Protein AF-A0A5C8VAQ3-F1 (afdb_monomer)

Sequence (86 aa):
MRQSNQQLKKAPVPRMVPWKQALVTTLGVYPLLLFFEWLIKQILPVHLIDRRVTLLLVVLMIASTMVFLVMPLVIKLFGHWLFKKQ

Organism: NCBI:txid2603628

Mean predicted aligned error: 13.09 Å

Secondary structure (DSSP, 8-state):
---TT------------HHHHHHHHHHHHHHHHHHHHHHHHHH--TTTS-HHHHHHHHHHHHHHHIIIIIHHHHHHHHHHHHS---

pLDDT: mean 71.31, std 10.11, range 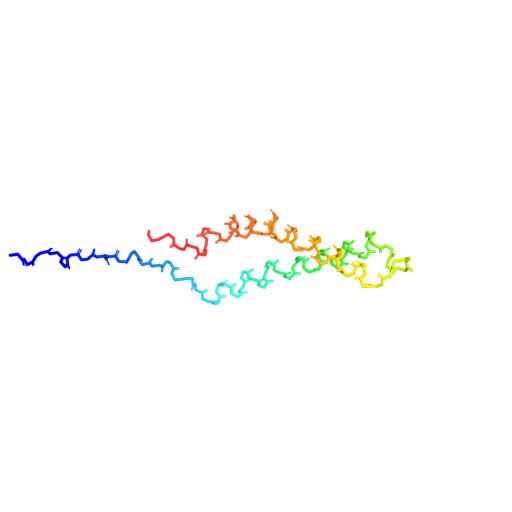[48.22, 86.69]

InterPro domains:
  IPR060381 Y2318, C-terminal domain [PF27539] (18-82)

Structure (mmCIF, N/CA/C/O backbone):
data_AF-A0A5C8VAQ3-F1
#
_entry.id   AF-A0A5C8VAQ3-F1
#
loop_
_atom_site.group_PDB
_atom_site.id
_atom_site.type_symbol
_atom_site.label_atom_id
_atom_site.label_alt_id
_atom_site.label_comp_id
_atom_site.label_asym_id
_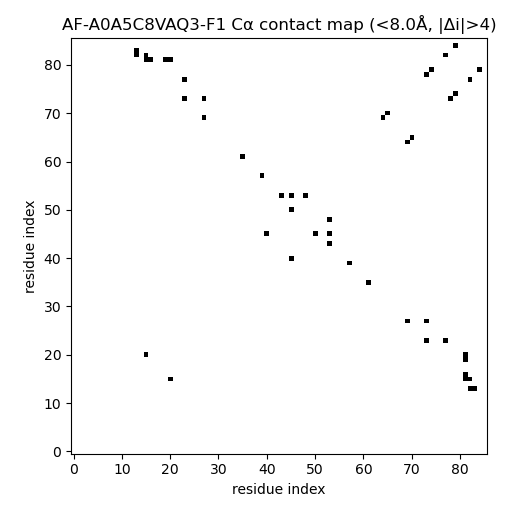atom_site.label_entity_id
_atom_site.label_seq_id
_atom_site.pdbx_PDB_ins_code
_atom_site.Cartn_x
_atom_site.Cartn_y
_atom_site.Cartn_z
_atom_site.occupancy
_atom_site.B_iso_or_equiv
_atom_site.auth_seq_id
_atom_site.auth_comp_id
_atom_site.auth_asym_id
_atom_site.auth_atom_id
_atom_site.pdbx_PDB_model_num
ATOM 1 N N . MET A 1 1 ? -4.293 28.215 48.317 1.00 50.66 1 MET A N 1
ATOM 2 C CA . MET A 1 1 ? -3.819 27.926 46.942 1.00 50.66 1 MET A CA 1
ATOM 3 C C . MET A 1 1 ? -3.774 26.408 46.710 1.00 50.66 1 MET A C 1
ATOM 5 O O . MET A 1 1 ? -2.728 25.806 46.892 1.00 50.66 1 MET A O 1
ATOM 9 N N . ARG A 1 2 ? -4.913 25.751 46.423 1.00 54.28 2 ARG A N 1
ATOM 10 C CA . ARG A 1 2 ? -5.030 24.268 46.401 1.00 54.28 2 ARG A CA 1
ATOM 11 C C . ARG A 1 2 ? -5.972 23.717 45.309 1.00 54.28 2 ARG A C 1
ATOM 13 O O . ARG A 1 2 ? -6.566 22.664 45.494 1.00 54.28 2 ARG A O 1
ATOM 20 N N . GLN A 1 3 ? -6.152 24.420 44.188 1.00 55.44 3 GLN A N 1
ATOM 21 C CA . GLN A 1 3 ? -7.166 24.037 43.184 1.00 55.44 3 GLN A CA 1
ATOM 22 C C . GLN A 1 3 ? -6.665 23.890 41.735 1.00 55.44 3 GLN A C 1
ATOM 24 O O . GLN A 1 3 ? -7.469 23.667 40.841 1.00 55.44 3 GLN A O 1
ATOM 29 N N . SER A 1 4 ? -5.356 23.898 41.477 1.00 56.72 4 SER A N 1
ATOM 30 C CA . SER A 1 4 ? -4.800 23.701 40.123 1.00 56.72 4 SER A CA 1
ATOM 31 C C . SER A 1 4 ? -4.596 22.230 39.712 1.00 56.72 4 SER A C 1
ATOM 33 O O . SER A 1 4 ? -3.940 21.963 38.713 1.00 56.72 4 SER A O 1
ATOM 35 N N . ASN A 1 5 ? -5.175 21.269 40.445 1.00 55.97 5 ASN A N 1
ATOM 36 C CA . ASN A 1 5 ? -5.141 19.833 40.114 1.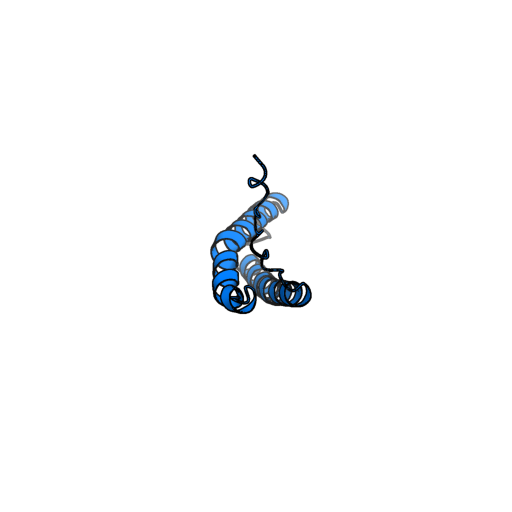00 55.97 5 ASN A CA 1
ATOM 37 C C . ASN A 1 5 ? -6.475 19.326 39.535 1.00 55.97 5 ASN A C 1
ATOM 39 O O . ASN A 1 5 ? -6.769 18.130 39.576 1.00 55.97 5 ASN A O 1
ATOM 43 N N . GLN A 1 6 ? -7.314 20.217 39.001 1.00 52.88 6 GLN A N 1
ATOM 44 C CA . GLN A 1 6 ? -8.473 19.796 38.224 1.00 52.88 6 GLN A CA 1
ATOM 45 C C . GLN A 1 6 ? -8.034 19.393 36.819 1.00 52.88 6 GLN A C 1
ATOM 47 O O . GLN A 1 6 ? -7.978 20.188 35.892 1.00 52.88 6 GLN A O 1
ATOM 52 N N . GLN A 1 7 ? -7.750 18.100 36.702 1.00 52.50 7 GLN A N 1
ATOM 53 C CA . GLN A 1 7 ? -8.217 17.295 35.585 1.00 52.50 7 GLN A CA 1
ATOM 54 C C . GLN A 1 7 ? -7.908 17.868 34.196 1.00 52.50 7 GLN A C 1
ATOM 56 O O . GLN A 1 7 ? -8.796 18.313 33.471 1.00 52.50 7 GLN A O 1
ATOM 61 N N . LEU A 1 8 ? -6.677 17.639 33.733 1.00 56.34 8 LEU A N 1
ATOM 62 C CA . LEU A 1 8 ? -6.499 17.205 32.347 1.00 56.34 8 LEU A CA 1
ATOM 63 C C . LEU A 1 8 ? -7.239 15.870 32.203 1.00 56.34 8 LEU A C 1
ATOM 65 O O . LEU A 1 8 ? -6.657 14.787 32.284 1.00 56.34 8 LEU A O 1
ATOM 69 N N . LYS A 1 9 ? -8.564 15.962 32.076 1.00 49.47 9 LYS A N 1
ATOM 70 C CA . LYS A 1 9 ? -9.477 14.892 31.716 1.00 49.47 9 LYS A CA 1
ATOM 71 C C . LYS A 1 9 ? -9.045 14.487 30.313 1.00 49.47 9 LYS A C 1
ATOM 73 O O . LYS A 1 9 ? -9.535 15.038 29.333 1.00 49.47 9 LYS A O 1
ATOM 78 N N . LYS A 1 10 ? -8.026 13.620 30.224 1.00 54.59 10 LYS A N 1
ATOM 79 C CA . LYS A 1 10 ? -7.587 12.999 28.975 1.00 54.59 10 LYS A CA 1
ATOM 80 C C . LYS A 1 10 ? -8.862 12.469 28.345 1.00 54.59 10 LYS A C 1
ATOM 82 O O . LYS A 1 10 ? -9.453 11.531 28.882 1.00 54.59 10 LYS A O 1
ATOM 87 N N . ALA A 1 11 ? -9.314 13.124 27.275 1.00 59.75 11 ALA A N 1
ATOM 88 C CA . ALA A 1 11 ? -10.391 12.603 26.458 1.00 59.75 11 ALA A CA 1
ATOM 89 C C . ALA A 1 11 ? -10.052 11.128 26.206 1.00 59.75 11 ALA A C 1
ATOM 91 O O . ALA A 1 11 ? -8.881 10.843 25.918 1.00 59.75 11 ALA A O 1
ATOM 92 N N . PRO A 1 12 ? -10.986 10.188 26.428 1.00 57.03 12 PRO A N 1
ATOM 93 C CA . PRO A 1 12 ? -10.696 8.782 26.222 1.00 57.03 12 PRO A CA 1
ATOM 94 C C . PRO A 1 12 ? -10.231 8.649 24.777 1.00 57.03 12 PRO A C 1
ATOM 96 O O . PRO A 1 12 ? -11.014 8.845 23.852 1.00 57.03 12 PRO A O 1
ATOM 99 N N . VAL A 1 13 ? -8.928 8.414 24.586 1.00 61.25 13 VAL A N 1
ATOM 100 C CA . VAL A 1 13 ? -8.361 8.207 23.255 1.00 61.25 13 VAL A CA 1
ATOM 101 C C . VAL A 1 13 ? -9.169 7.056 22.670 1.00 61.25 13 VAL A C 1
ATOM 103 O O . VAL A 1 13 ? -9.197 5.998 23.312 1.00 61.25 13 VAL A O 1
ATOM 106 N N . PRO A 1 14 ? -9.878 7.252 21.542 1.00 61.22 14 PRO A N 1
ATOM 107 C CA . PRO A 1 14 ? -10.717 6.219 20.961 1.00 61.22 14 PRO A CA 1
ATOM 108 C C . PRO A 1 14 ? -9.865 4.970 20.768 1.00 61.22 14 PRO A C 1
ATOM 110 O O . PRO A 1 14 ? -8.961 4.935 19.934 1.00 61.22 14 PRO A O 1
ATOM 113 N N . ARG A 1 15 ? -10.076 3.969 21.624 1.00 63.25 15 ARG A N 1
ATOM 114 C CA . ARG A 1 15 ? -9.224 2.787 21.652 1.00 63.25 15 ARG A CA 1
ATOM 115 C C . ARG A 1 15 ? -9.688 1.903 20.498 1.00 63.25 15 ARG A C 1
ATOM 117 O O . ARG A 1 15 ? -10.730 1.257 20.592 1.00 63.25 15 ARG A O 1
ATOM 124 N N . MET A 1 16 ? -8.953 1.944 19.386 1.00 63.41 16 MET A N 1
ATOM 125 C CA . MET A 1 16 ? -9.180 1.062 18.241 1.00 63.41 16 MET A CA 1
ATOM 126 C C . MET A 1 16 ? -9.206 -0.389 18.718 1.00 63.41 16 MET A C 1
ATOM 128 O O . MET A 1 16 ? -8.358 -0.828 19.495 1.00 63.41 16 MET A O 1
ATOM 132 N N . VAL A 1 17 ? -10.208 -1.134 18.262 1.00 77.12 17 VAL A N 1
ATOM 133 C CA . VAL A 1 17 ? -10.354 -2.544 18.608 1.00 77.12 17 VAL A CA 1
ATOM 134 C C . VAL A 1 17 ? -9.410 -3.353 17.704 1.00 77.12 17 V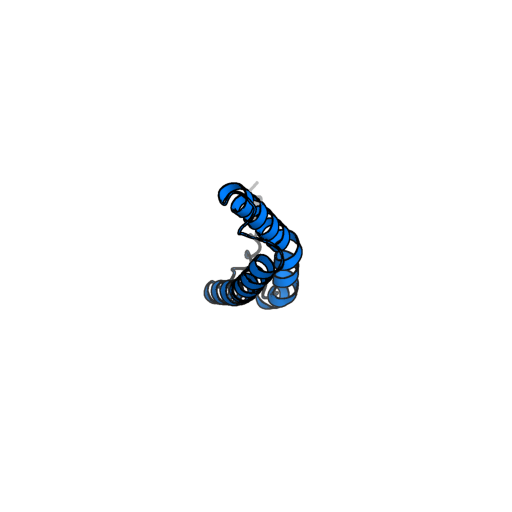AL A C 1
ATOM 136 O O . VAL A 1 17 ? -9.610 -3.345 16.487 1.00 77.12 17 VAL A O 1
ATOM 139 N N . PRO A 1 18 ? -8.400 -4.060 18.246 1.00 77.06 18 PRO A N 1
ATOM 140 C CA . PRO A 1 18 ? -7.307 -4.626 17.448 1.00 77.06 18 PRO A CA 1
ATOM 141 C C . PRO A 1 18 ? -7.768 -5.671 16.421 1.00 77.06 18 PRO A C 1
ATOM 143 O O . PRO A 1 18 ? -7.247 -5.705 15.311 1.00 77.06 18 PRO A O 1
ATOM 146 N N . TRP A 1 19 ? -8.802 -6.466 16.725 1.00 76.38 19 TRP A N 1
ATOM 147 C CA . TRP A 1 19 ? -9.350 -7.431 15.760 1.00 76.38 19 TRP A CA 1
ATOM 148 C C . TRP A 1 19 ? -10.082 -6.751 14.594 1.00 76.38 19 TRP A C 1
ATOM 150 O O . TRP A 1 19 ? -10.006 -7.221 13.460 1.00 76.38 19 TRP A O 1
ATOM 160 N N . LYS A 1 20 ? -10.745 -5.611 14.849 1.00 75.50 20 LYS A N 1
ATOM 161 C CA . LYS A 1 20 ? -11.380 -4.807 13.794 1.00 75.50 20 LYS A CA 1
ATOM 162 C C . LYS A 1 20 ? -10.327 -4.178 12.898 1.00 75.50 20 LYS A C 1
ATOM 164 O O . LYS A 1 20 ? -10.493 -4.168 11.687 1.00 75.50 20 LYS A O 1
ATOM 169 N N . GLN A 1 21 ? -9.234 -3.700 13.491 1.00 76.31 21 GLN A N 1
ATOM 170 C CA . GLN A 1 21 ? -8.107 -3.165 12.739 1.00 76.31 21 GLN A CA 1
ATOM 171 C C . GLN A 1 21 ? -7.497 -4.234 11.829 1.00 76.31 21 GLN A C 1
ATOM 173 O O . GLN A 1 21 ? -7.350 -3.963 10.644 1.00 76.31 21 GLN A O 1
ATOM 178 N N . ALA A 1 22 ? -7.234 -5.441 12.345 1.00 79.81 22 ALA A N 1
ATOM 179 C CA . ALA A 1 22 ? -6.694 -6.547 11.555 1.00 79.81 22 ALA A CA 1
ATOM 180 C C . ALA A 1 22 ? -7.592 -6.879 10.351 1.00 79.81 22 ALA A C 1
ATOM 182 O O . ALA A 1 22 ? -7.105 -6.912 9.223 1.00 79.81 22 ALA A O 1
ATOM 183 N N . LEU A 1 23 ? -8.906 -7.013 10.567 1.00 82.50 23 LEU A N 1
ATOM 184 C CA . LEU A 1 23 ? -9.880 -7.264 9.497 1.00 82.50 23 LEU A CA 1
ATOM 185 C C . LEU A 1 23 ? -9.883 -6.163 8.433 1.00 82.50 23 LEU A C 1
ATOM 187 O O . LEU A 1 23 ? -9.885 -6.465 7.244 1.00 82.50 23 LEU A O 1
ATOM 191 N N . VAL A 1 24 ? -9.847 -4.895 8.848 1.00 77.38 24 VAL A N 1
ATOM 192 C CA . VAL A 1 24 ? -9.830 -3.750 7.926 1.00 77.38 24 VAL A CA 1
ATOM 193 C C . VAL A 1 24 ? -8.535 -3.696 7.130 1.00 77.38 24 VAL A C 1
ATOM 195 O O . VAL A 1 24 ? -8.576 -3.456 5.927 1.00 77.38 24 VAL A O 1
ATOM 198 N N . THR A 1 25 ? -7.390 -3.975 7.756 1.00 76.38 25 THR A N 1
ATOM 199 C CA . THR A 1 25 ? -6.125 -4.089 7.025 1.00 76.38 25 THR A CA 1
ATOM 200 C C . THR A 1 25 ? -6.135 -5.263 6.062 1.00 76.38 25 THR A C 1
ATOM 202 O O . THR A 1 25 ? -5.754 -5.077 4.916 1.00 76.38 25 THR A O 1
ATOM 205 N N . THR A 1 26 ? -6.617 -6.444 6.450 1.00 81.06 26 THR A N 1
ATOM 206 C CA . THR A 1 26 ? -6.664 -7.598 5.543 1.00 81.06 26 THR A CA 1
ATOM 207 C C . THR A 1 26 ? -7.600 -7.332 4.365 1.00 81.06 26 THR A C 1
ATOM 209 O O . THR A 1 26 ? -7.207 -7.535 3.220 1.00 81.06 26 THR A O 1
ATOM 212 N N . LEU A 1 27 ? -8.798 -6.802 4.620 1.00 81.62 27 LEU A N 1
ATOM 213 C CA . LEU A 1 27 ? -9.771 -6.470 3.576 1.00 81.62 27 LEU A CA 1
ATOM 214 C C . LEU A 1 27 ? -9.344 -5.289 2.702 1.00 81.62 27 LEU A C 1
ATOM 216 O O . LEU A 1 27 ? -9.738 -5.239 1.546 1.00 81.62 27 LEU A O 1
ATOM 220 N N . GLY A 1 28 ? -8.564 -4.341 3.221 1.00 75.44 28 GLY A N 1
ATOM 221 C CA . GLY A 1 28 ? -8.045 -3.221 2.436 1.00 75.44 28 GLY A CA 1
ATOM 222 C C . GLY A 1 28 ? -6.814 -3.594 1.611 1.00 75.44 28 GLY A C 1
ATOM 223 O O . GLY A 1 28 ? -6.708 -3.222 0.447 1.00 75.44 28 GLY A O 1
ATOM 224 N N . VAL A 1 29 ? -5.884 -4.350 2.198 1.00 77.38 29 VAL A N 1
ATOM 225 C CA . VAL A 1 29 ? -4.589 -4.682 1.587 1.00 77.38 29 VAL A CA 1
ATOM 226 C C . VAL A 1 29 ? -4.728 -5.786 0.538 1.00 77.38 29 VAL A C 1
ATOM 228 O O . VAL A 1 29 ? -4.109 -5.693 -0.518 1.00 77.38 29 VAL A O 1
ATOM 231 N N . TYR A 1 30 ? -5.549 -6.810 0.786 1.00 79.38 30 TYR A N 1
ATOM 232 C CA . TYR A 1 30 ? -5.667 -7.973 -0.101 1.00 79.38 30 TYR A CA 1
ATOM 233 C C . TYR A 1 30 ? -6.197 -7.660 -1.516 1.00 79.38 30 TYR A C 1
ATOM 235 O O . TYR A 1 30 ? -5.523 -8.010 -2.486 1.00 79.38 30 TYR A O 1
ATOM 243 N N . PRO A 1 31 ? -7.340 -6.966 -1.698 1.00 78.88 31 PRO A N 1
ATOM 244 C CA . PRO A 1 31 ? -7.808 -6.602 -3.036 1.00 78.88 31 PRO A CA 1
ATOM 245 C C . PRO A 1 31 ?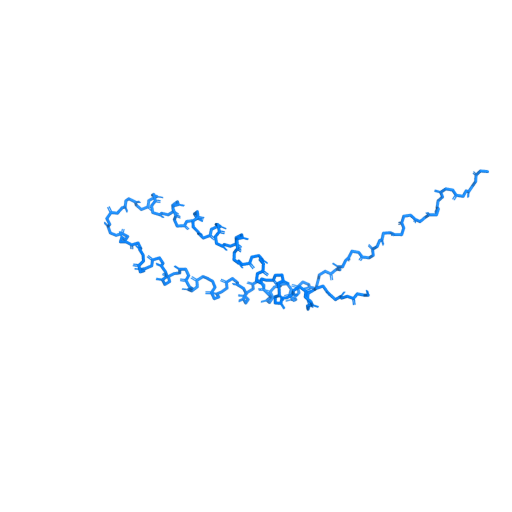 -6.861 -5.618 -3.727 1.00 78.88 31 PRO A C 1
ATOM 247 O O . PRO A 1 31 ? -6.738 -5.644 -4.949 1.00 78.88 31 PRO A O 1
ATOM 250 N N . LEU A 1 32 ? -6.153 -4.783 -2.960 1.00 74.88 32 LEU A N 1
ATOM 251 C CA . LEU A 1 32 ? -5.177 -3.866 -3.526 1.00 74.88 32 LEU A CA 1
ATOM 252 C C . LEU A 1 32 ? -3.956 -4.604 -4.084 1.00 74.88 32 LEU A C 1
ATOM 254 O O . LEU A 1 32 ? -3.498 -4.273 -5.173 1.00 74.88 32 LEU A O 1
ATOM 258 N N . LEU A 1 33 ? -3.459 -5.619 -3.370 1.00 77.81 33 LEU A N 1
ATOM 259 C CA . LEU A 1 33 ? -2.379 -6.485 -3.848 1.00 77.81 33 LEU A CA 1
ATOM 260 C C . LEU A 1 33 ? -2.755 -7.157 -5.171 1.00 77.81 33 LEU A C 1
ATOM 262 O O . LEU A 1 33 ? -1.976 -7.093 -6.118 1.00 77.81 33 LEU A O 1
ATOM 266 N N . LEU A 1 34 ? -3.961 -7.728 -5.259 1.00 82.19 34 LEU A N 1
ATOM 267 C CA . LEU A 1 34 ? -4.457 -8.357 -6.488 1.00 82.19 34 LEU A CA 1
ATOM 268 C C . LEU A 1 34 ? -4.577 -7.354 -7.643 1.00 82.19 34 LEU A C 1
ATOM 270 O O . LEU A 1 34 ? -4.153 -7.644 -8.762 1.00 82.19 34 LEU A O 1
ATOM 274 N N . PHE A 1 35 ? -5.115 -6.161 -7.373 1.00 80.81 35 PHE A N 1
ATOM 275 C CA . PHE A 1 35 ? -5.238 -5.109 -8.380 1.00 80.81 35 PHE A CA 1
ATOM 276 C C . PHE A 1 35 ? -3.871 -4.662 -8.902 1.00 80.81 35 PHE A C 1
ATOM 278 O O . PHE A 1 35 ? -3.689 -4.522 -10.109 1.00 80.81 35 PHE A O 1
ATOM 285 N N . PHE A 1 36 ? -2.892 -4.483 -8.013 1.00 72.88 36 PHE A N 1
ATOM 286 C CA . PHE A 1 36 ? -1.541 -4.102 -8.407 1.00 72.88 36 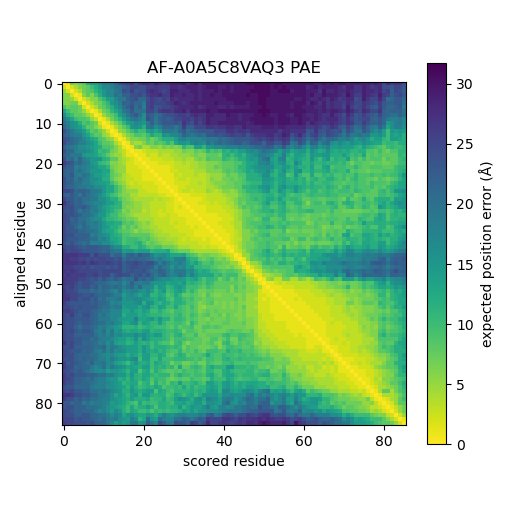PHE A CA 1
ATOM 287 C C . PHE A 1 36 ? -0.810 -5.201 -9.157 1.00 72.88 36 PHE A C 1
ATOM 289 O O . PHE A 1 36 ? -0.139 -4.899 -10.137 1.00 72.88 36 PHE A O 1
ATOM 296 N N . GLU A 1 37 ? -0.944 -6.461 -8.748 1.00 77.31 37 GLU A N 1
ATOM 297 C CA . GLU A 1 37 ? -0.340 -7.575 -9.477 1.00 77.31 37 GLU A CA 1
ATOM 298 C C . GLU A 1 37 ? -0.851 -7.625 -10.923 1.00 77.31 37 GLU A C 1
ATOM 300 O O . GLU A 1 37 ? -0.063 -7.761 -11.862 1.00 77.31 37 GLU A O 1
ATOM 305 N N . TRP A 1 38 ? -2.162 -7.449 -11.105 1.00 82.50 38 TRP A N 1
ATOM 306 C CA . TRP A 1 38 ? -2.780 -7.371 -12.423 1.00 82.50 38 TRP A CA 1
ATOM 307 C C . TRP A 1 38 ? -2.314 -6.135 -13.209 1.00 82.50 38 TRP A C 1
ATOM 309 O O . TRP A 1 38 ? -1.907 -6.255 -14.364 1.00 82.50 38 TRP A O 1
ATOM 319 N N . LEU A 1 39 ? -2.287 -4.960 -12.572 1.00 78.12 39 LEU A N 1
ATOM 320 C CA . LEU A 1 39 ? -1.868 -3.705 -13.198 1.00 78.12 39 LEU A CA 1
ATOM 321 C C . LEU A 1 39 ? -0.398 -3.742 -13.637 1.00 78.12 39 LEU A C 1
ATOM 323 O O . LEU A 1 39 ? -0.079 -3.317 -14.742 1.00 78.12 39 LEU A O 1
ATOM 327 N N . ILE A 1 40 ? 0.497 -4.279 -12.805 1.00 74.00 40 ILE A N 1
ATOM 328 C CA . ILE A 1 40 ? 1.929 -4.403 -13.112 1.00 74.00 40 ILE A CA 1
ATOM 329 C C . ILE A 1 40 ? 2.137 -5.336 -14.305 1.00 74.00 40 ILE A C 1
ATOM 331 O O . ILE A 1 40 ? 2.905 -4.995 -15.201 1.00 74.00 40 ILE A O 1
ATOM 335 N N . LYS A 1 41 ? 1.432 -6.476 -14.347 1.00 74.94 41 LYS A N 1
ATOM 336 C CA . LYS A 1 41 ? 1.477 -7.412 -15.482 1.00 74.94 41 LYS A CA 1
ATOM 337 C C . LYS A 1 41 ? 1.009 -6.770 -16.792 1.00 74.94 41 LYS A C 1
ATOM 339 O O . LYS A 1 41 ? 1.512 -7.143 -17.845 1.00 74.94 41 LYS A O 1
ATOM 344 N N . GLN A 1 42 ? 0.076 -5.820 -16.723 1.00 79.06 42 GLN A N 1
ATOM 345 C CA . GLN A 1 42 ? -0.490 -5.150 -17.894 1.00 79.06 42 GLN A CA 1
ATOM 346 C C . GLN A 1 42 ? 0.328 -3.931 -18.357 1.00 79.06 42 GLN A C 1
ATOM 348 O O . GLN A 1 42 ? 0.481 -3.722 -19.557 1.00 79.06 42 GLN A O 1
ATOM 353 N N . ILE A 1 43 ? 0.824 -3.106 -17.425 1.00 70.94 43 ILE A N 1
ATOM 354 C CA . ILE A 1 43 ? 1.506 -1.835 -17.729 1.00 70.94 43 ILE A CA 1
ATOM 355 C C . ILE A 1 43 ? 3.001 -2.029 -17.977 1.00 70.94 43 ILE A C 1
ATOM 357 O O . ILE A 1 43 ? 3.558 -1.336 -18.828 1.00 70.94 43 ILE A O 1
ATOM 361 N N . LEU A 1 44 ? 3.681 -2.905 -17.226 1.00 67.81 44 LEU A N 1
ATOM 362 C CA . LEU A 1 44 ? 5.130 -3.035 -17.347 1.00 67.81 44 LEU A CA 1
ATOM 363 C C . LEU A 1 44 ? 5.502 -4.172 -18.301 1.00 67.81 44 LEU A C 1
ATOM 365 O O . LEU A 1 44 ? 5.307 -5.341 -17.962 1.00 67.81 44 LEU A O 1
ATOM 369 N N . PRO A 1 45 ? 6.163 -3.876 -19.434 1.00 67.38 45 PRO A N 1
ATOM 370 C CA . PRO A 1 45 ? 6.900 -4.883 -20.175 1.00 67.38 45 PRO A CA 1
ATOM 371 C C . PRO A 1 45 ? 8.158 -5.239 -19.371 1.00 67.38 45 PRO A C 1
ATOM 373 O O . PRO A 1 45 ? 9.255 -4.748 -19.635 1.00 67.38 45 PRO A O 1
ATOM 376 N N . VAL A 1 46 ? 7.993 -6.105 -18.364 1.00 63.44 46 VAL A N 1
ATOM 377 C CA . VAL A 1 46 ? 9.036 -6.542 -17.409 1.00 63.44 46 VAL A CA 1
ATOM 378 C C . VAL A 1 46 ? 10.259 -7.157 -18.112 1.00 63.44 46 VAL A C 1
ATOM 380 O O . VAL A 1 46 ? 11.310 -7.326 -17.506 1.00 63.44 46 VAL A O 1
ATOM 383 N N . HIS A 1 47 ? 10.133 -7.475 -19.400 1.00 64.94 47 HIS A N 1
ATOM 384 C CA . HIS A 1 47 ? 11.190 -8.038 -20.229 1.00 64.94 47 HIS A CA 1
ATOM 385 C C . HIS A 1 47 ? 12.197 -6.989 -20.754 1.00 64.94 47 HIS A C 1
ATOM 387 O O . HIS A 1 47 ? 13.320 -7.351 -21.096 1.00 64.94 47 HIS A O 1
ATOM 393 N N . LEU A 1 48 ? 11.837 -5.703 -20.850 1.00 66.88 48 LEU A N 1
ATOM 394 C CA . LEU A 1 48 ? 12.669 -4.701 -21.544 1.00 66.88 48 LEU A CA 1
ATOM 395 C C . LEU A 1 48 ? 13.508 -3.816 -20.611 1.00 66.88 48 LEU A C 1
ATOM 397 O O . LEU A 1 48 ? 14.466 -3.200 -21.069 1.00 66.88 48 LEU A O 1
ATOM 401 N N . ILE A 1 49 ? 13.162 -3.736 -19.322 1.00 67.81 49 ILE A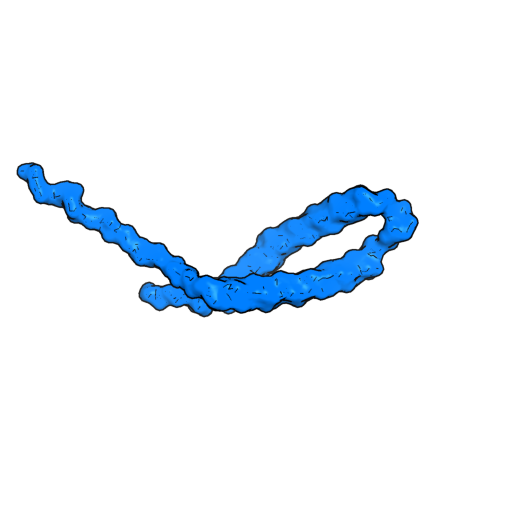 N 1
ATOM 402 C CA . ILE A 1 49 ? 13.790 -2.814 -18.365 1.00 67.81 49 ILE A CA 1
ATOM 403 C C . ILE A 1 49 ? 14.459 -3.593 -17.237 1.00 67.81 49 ILE A C 1
ATOM 405 O O . ILE A 1 49 ? 13.894 -4.540 -16.686 1.00 67.81 49 ILE A O 1
ATOM 409 N N . ASP A 1 50 ? 15.655 -3.139 -16.866 1.00 79.62 50 ASP A N 1
ATOM 410 C CA . ASP A 1 50 ? 16.464 -3.694 -15.791 1.00 79.62 50 ASP A CA 1
ATOM 411 C C . ASP A 1 50 ? 15.650 -3.872 -14.494 1.00 79.62 50 ASP A C 1
ATOM 413 O O . ASP A 1 50 ? 14.985 -2.951 -14.000 1.00 79.62 50 ASP A O 1
ATOM 417 N N . ARG A 1 51 ? 15.684 -5.083 -13.927 1.00 76.88 51 ARG A N 1
ATOM 418 C CA . ARG A 1 51 ? 14.731 -5.546 -12.898 1.00 76.88 51 ARG A CA 1
ATOM 419 C C . ARG A 1 51 ? 14.698 -4.646 -11.659 1.00 76.88 51 ARG A C 1
ATOM 421 O O . ARG A 1 51 ? 13.660 -4.511 -11.014 1.00 76.88 51 ARG A O 1
ATOM 428 N N . ARG A 1 52 ? 15.832 -4.023 -11.327 1.00 80.94 52 ARG A N 1
ATOM 429 C CA . ARG A 1 52 ? 15.984 -3.134 -10.163 1.00 80.94 52 ARG A CA 1
ATOM 430 C C . ARG A 1 52 ? 15.248 -1.804 -10.344 1.00 80.94 52 ARG A C 1
ATOM 432 O O . ARG A 1 52 ? 14.609 -1.336 -9.407 1.00 80.94 52 ARG A O 1
ATOM 439 N N . VAL A 1 53 ? 15.307 -1.227 -11.544 1.00 82.56 53 VAL A N 1
ATOM 440 C CA . VAL A 1 53 ? 14.652 0.052 -11.870 1.00 82.56 53 VAL A CA 1
ATOM 441 C C . VAL A 1 53 ? 13.139 -0.137 -11.924 1.00 82.56 53 VAL A C 1
ATOM 443 O O . VAL A 1 53 ? 12.393 0.629 -11.318 1.00 82.56 53 VAL A O 1
ATOM 446 N N . THR A 1 54 ? 12.701 -1.226 -12.557 1.00 77.69 54 THR A N 1
ATOM 447 C CA . THR A 1 54 ? 11.306 -1.678 -12.579 1.00 77.69 54 THR A CA 1
ATOM 448 C C . THR A 1 54 ? 10.739 -1.810 -11.162 1.00 77.69 54 THR A C 1
ATOM 450 O O . THR A 1 54 ? 9.675 -1.267 -10.876 1.00 77.69 54 THR A O 1
ATOM 453 N N . LEU A 1 55 ? 11.462 -2.466 -10.246 1.00 79.44 55 LEU A N 1
ATOM 454 C CA . LEU A 1 55 ? 11.029 -2.608 -8.851 1.00 79.44 55 LEU A CA 1
ATOM 455 C C . LEU A 1 55 ? 10.900 -1.263 -8.131 1.00 79.44 55 LEU A C 1
ATOM 457 O O . LEU A 1 55 ? 9.902 -1.046 -7.450 1.00 79.44 55 LEU A O 1
ATOM 461 N N . LEU A 1 56 ? 11.866 -0.355 -8.289 1.00 85.50 56 LEU A N 1
ATOM 462 C CA . LEU A 1 56 ? 11.799 0.970 -7.665 1.00 85.50 56 LEU A CA 1
ATOM 463 C C . LEU A 1 56 ? 10.580 1.762 -8.142 1.00 85.50 56 LEU A C 1
ATOM 465 O O . LEU A 1 56 ? 9.857 2.322 -7.321 1.00 85.50 56 LEU A O 1
ATOM 469 N N . LEU A 1 57 ? 10.324 1.770 -9.450 1.00 82.62 57 LEU A N 1
ATOM 470 C CA . LEU A 1 57 ? 9.203 2.500 -10.039 1.00 82.62 57 LEU A CA 1
ATOM 471 C C . LEU A 1 57 ? 7.856 1.911 -9.599 1.00 82.62 57 LEU A C 1
ATOM 473 O O . LEU A 1 57 ? 6.945 2.651 -9.229 1.00 82.62 57 LEU A O 1
ATOM 477 N N . VAL A 1 58 ? 7.758 0.581 -9.551 1.00 78.44 58 VAL A N 1
ATOM 478 C CA . VAL A 1 58 ? 6.578 -0.134 -9.050 1.00 78.44 58 VAL A CA 1
ATOM 479 C C . VAL A 1 58 ? 6.323 0.177 -7.575 1.00 78.44 58 VAL A C 1
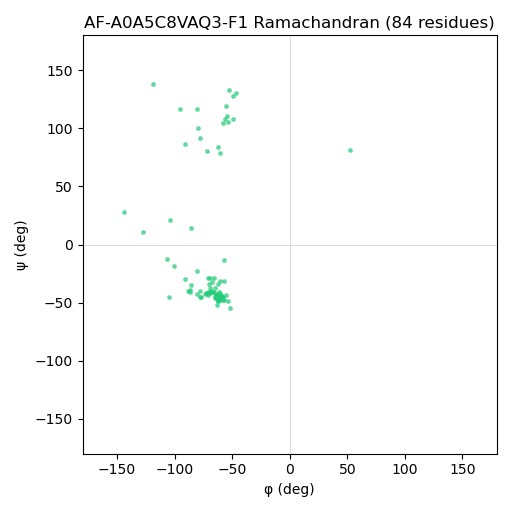ATOM 481 O O . VAL A 1 58 ? 5.200 0.522 -7.215 1.00 78.44 58 VAL A O 1
ATOM 484 N N . VAL A 1 59 ? 7.347 0.104 -6.720 1.00 82.06 59 VAL A N 1
ATOM 485 C CA . VAL A 1 59 ? 7.213 0.425 -5.290 1.00 82.06 59 VAL A CA 1
ATOM 486 C C . VAL A 1 59 ? 6.762 1.872 -5.104 1.00 82.06 59 VAL A C 1
ATOM 488 O O . VAL A 1 59 ? 5.874 2.128 -4.291 1.00 82.06 59 VAL A O 1
ATOM 491 N N . LEU A 1 60 ? 7.313 2.804 -5.886 1.00 86.69 60 LEU A N 1
ATOM 492 C CA . LEU A 1 60 ? 6.929 4.212 -5.837 1.00 86.69 60 LEU A CA 1
ATOM 493 C C . LEU A 1 60 ? 5.456 4.408 -6.230 1.00 86.69 60 LEU A C 1
ATOM 495 O O . LEU A 1 60 ? 4.708 5.055 -5.498 1.00 86.69 60 LEU A O 1
ATOM 499 N N . MET A 1 61 ? 5.009 3.789 -7.329 1.00 81.19 61 MET A N 1
ATOM 500 C CA . MET A 1 61 ? 3.606 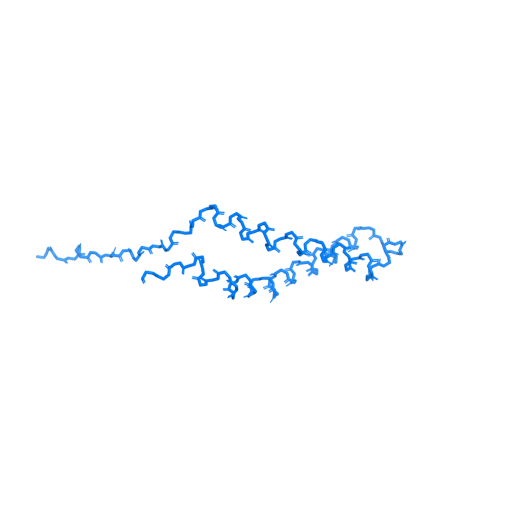3.839 -7.758 1.00 81.19 61 MET A CA 1
ATOM 501 C C . MET A 1 61 ? 2.652 3.237 -6.721 1.00 81.19 61 MET A C 1
ATOM 503 O O . MET A 1 61 ? 1.607 3.830 -6.433 1.00 81.19 61 MET A O 1
ATOM 507 N N . ILE A 1 62 ? 3.002 2.084 -6.140 1.00 78.69 62 ILE A N 1
ATOM 508 C CA . ILE A 1 62 ? 2.197 1.438 -5.093 1.00 78.69 62 ILE A CA 1
ATOM 509 C C . ILE A 1 62 ? 2.100 2.352 -3.871 1.00 78.69 62 ILE A C 1
ATOM 511 O O . ILE A 1 62 ? 0.999 2.588 -3.374 1.00 78.69 62 ILE A O 1
ATOM 515 N N . ALA A 1 63 ? 3.227 2.896 -3.406 1.00 80.88 63 ALA A N 1
ATOM 516 C CA . ALA A 1 63 ? 3.274 3.763 -2.235 1.00 80.88 63 ALA A CA 1
ATOM 517 C C . ALA A 1 63 ? 2.428 5.030 -2.429 1.00 80.88 63 ALA A C 1
ATOM 519 O O . ALA A 1 63 ? 1.596 5.348 -1.579 1.00 80.88 63 ALA A O 1
ATOM 520 N N . SER A 1 64 ? 2.563 5.715 -3.568 1.00 84.25 64 SER A N 1
ATOM 521 C CA . SER A 1 64 ? 1.756 6.901 -3.876 1.00 84.25 64 SER A CA 1
ATOM 522 C C . SER A 1 64 ? 0.264 6.578 -3.938 1.00 84.25 64 SER A C 1
ATOM 524 O O . SER A 1 64 ? -0.547 7.322 -3.391 1.00 84.25 64 SER A O 1
ATOM 526 N N . THR A 1 65 ? -0.113 5.446 -4.534 1.00 80.88 65 THR A N 1
ATOM 527 C CA . THR A 1 65 ? -1.522 5.031 -4.632 1.00 80.88 65 THR A CA 1
ATOM 528 C C . THR A 1 65 ? -2.099 4.631 -3.275 1.00 80.88 65 THR A C 1
ATOM 530 O O . THR A 1 65 ? -3.244 4.960 -2.969 1.00 80.88 65 THR A O 1
ATOM 533 N N . MET A 1 66 ? -1.309 3.974 -2.423 1.00 75.62 66 MET A N 1
ATOM 534 C CA . MET A 1 66 ? -1.684 3.679 -1.037 1.00 75.62 66 MET A CA 1
ATOM 535 C C . MET A 1 66 ? -2.011 4.963 -0.262 1.00 75.62 66 MET A C 1
ATOM 537 O O . MET A 1 66 ? -3.036 5.046 0.416 1.00 75.62 66 MET A O 1
ATOM 541 N N . VAL A 1 67 ? -1.181 5.995 -0.401 1.00 78.75 67 VAL A N 1
ATOM 542 C CA . VAL A 1 67 ? -1.384 7.267 0.306 1.00 78.75 67 VAL A CA 1
ATOM 543 C C . VAL A 1 67 ? -2.557 8.065 -0.276 1.00 78.75 67 VAL A C 1
ATOM 545 O O . VAL A 1 67 ? -3.351 8.611 0.484 1.00 78.75 67 VAL A O 1
ATOM 548 N N . PHE A 1 68 ? -2.713 8.122 -1.601 1.00 78.75 68 PHE A N 1
ATOM 549 C CA . PHE A 1 68 ? -3.743 8.961 -2.229 1.00 78.75 68 PHE A CA 1
ATOM 550 C C . PHE A 1 68 ? -5.116 8.307 -2.348 1.00 78.75 68 PHE A C 1
ATOM 552 O O . PHE A 1 68 ? -6.121 9.001 -2.246 1.00 78.75 68 PHE A O 1
ATOM 559 N N . LEU A 1 69 ? -5.181 6.998 -2.588 1.00 77.31 69 LEU A N 1
ATOM 560 C CA . LEU A 1 69 ? -6.440 6.301 -2.847 1.00 77.31 69 LEU A CA 1
ATOM 561 C C . LEU A 1 69 ? -6.883 5.489 -1.632 1.00 77.31 69 LEU A C 1
ATOM 563 O O . LEU A 1 69 ? -8.042 5.555 -1.230 1.00 77.31 69 LEU A O 1
ATOM 567 N N . VAL A 1 70 ? -5.964 4.745 -1.012 1.00 73.50 70 VAL A N 1
ATOM 568 C CA . VAL A 1 70 ? -6.324 3.786 0.041 1.00 73.50 70 VAL A CA 1
ATOM 569 C C . VAL A 1 70 ? -6.593 4.480 1.363 1.00 73.50 70 VAL A C 1
ATOM 571 O O . VAL A 1 70 ? -7.618 4.199 1.975 1.00 73.50 70 VAL A O 1
ATOM 574 N N . MET A 1 71 ? -5.749 5.424 1.788 1.00 73.88 71 MET A N 1
ATOM 575 C CA . MET A 1 71 ? -6.000 6.194 3.014 1.00 73.88 71 MET A CA 1
ATOM 576 C C . MET A 1 71 ? -7.400 6.835 3.056 1.00 73.88 71 MET A C 1
ATOM 578 O O . MET A 1 71 ? -8.131 6.559 4.012 1.00 73.88 71 MET A O 1
ATOM 582 N N . PRO A 1 72 ? -7.838 7.638 2.062 1.00 76.19 72 PRO A N 1
ATOM 583 C CA . PRO A 1 72 ? -9.166 8.244 2.121 1.00 76.19 72 PRO A CA 1
ATOM 584 C C . PRO A 1 72 ? -10.289 7.214 1.995 1.00 76.19 72 PRO A C 1
ATOM 586 O O . PRO A 1 72 ? -11.333 7.384 2.619 1.00 76.19 72 PRO A O 1
ATOM 589 N N . LEU A 1 73 ? -10.094 6.130 1.240 1.00 74.75 73 LEU A N 1
ATOM 590 C CA . LEU A 1 73 ? -11.103 5.087 1.060 1.00 74.75 73 LEU A CA 1
ATOM 591 C C . LEU A 1 73 ? -11.296 4.266 2.343 1.00 74.75 73 LEU A C 1
ATOM 593 O O . LEU A 1 73 ? -12.430 4.042 2.760 1.00 74.75 73 LEU A O 1
ATOM 597 N N . VAL A 1 74 ? -10.211 3.924 3.041 1.00 72.31 74 VAL A N 1
ATOM 598 C CA . VAL A 1 74 ? -10.246 3.270 4.358 1.00 72.31 74 VAL A CA 1
ATOM 599 C C . VAL A 1 74 ? -10.907 4.175 5.397 1.00 72.31 74 VAL A C 1
ATOM 601 O O . VAL A 1 74 ? -11.787 3.719 6.127 1.00 72.31 74 VAL A O 1
ATOM 604 N N . ILE A 1 75 ? -10.554 5.463 5.441 1.00 71.56 75 ILE A N 1
ATOM 605 C CA . ILE A 1 75 ? -11.186 6.425 6.358 1.00 71.56 75 ILE A CA 1
ATOM 606 C C . ILE A 1 75 ? -12.672 6.617 6.015 1.00 71.56 75 ILE A C 1
ATOM 608 O O . ILE A 1 75 ? -13.494 6.714 6.919 1.00 71.56 75 ILE A O 1
ATOM 612 N N . LYS A 1 76 ? -13.059 6.619 4.737 1.00 73.50 76 LYS A N 1
ATOM 613 C CA . LYS A 1 76 ? -14.456 6.809 4.319 1.00 73.50 76 LYS A CA 1
ATOM 614 C C . LYS A 1 76 ? -15.336 5.584 4.586 1.00 73.50 76 LYS A C 1
ATOM 616 O O . LYS A 1 76 ? -16.452 5.748 5.066 1.00 73.50 76 LYS A O 1
ATOM 621 N N . LEU A 1 77 ? -14.849 4.373 4.303 1.00 72.75 77 LEU A N 1
ATOM 622 C CA . LEU A 1 77 ? -15.598 3.127 4.526 1.00 72.75 77 LEU A CA 1
ATOM 623 C C . LEU A 1 77 ? -15.613 2.712 5.994 1.00 72.75 77 LEU A C 1
ATOM 625 O O . LEU A 1 77 ? -16.656 2.343 6.528 1.00 72.75 77 LEU A O 1
ATOM 629 N N . PHE A 1 78 ? -14.459 2.777 6.654 1.00 68.75 78 PHE A N 1
ATOM 630 C CA . PHE A 1 78 ? -14.306 2.256 8.004 1.00 68.75 78 PHE A CA 1
ATOM 631 C C . PHE A 1 78 ? -14.219 3.343 9.063 1.00 68.75 78 PHE A C 1
ATOM 633 O O . PHE A 1 78 ? -14.391 3.016 10.226 1.00 68.75 78 PHE A O 1
ATOM 640 N N . GLY A 1 79 ? -14.041 4.623 8.733 1.00 63.62 79 GLY A N 1
ATOM 641 C CA . GLY A 1 79 ? -13.936 5.686 9.740 1.00 63.62 79 GLY A CA 1
ATOM 642 C C . GLY A 1 79 ? -15.134 5.731 10.687 1.00 63.62 79 GLY A C 1
ATOM 643 O O . GLY A 1 79 ? -14.945 5.786 11.896 1.00 63.62 79 GLY A O 1
ATOM 644 N N . HIS A 1 80 ? -16.360 5.592 10.174 1.00 64.94 80 HIS A N 1
ATOM 645 C CA . HIS A 1 80 ? -17.563 5.578 11.016 1.00 64.94 80 HIS A CA 1
ATOM 646 C C . HIS A 1 80 ? -17.709 4.299 11.869 1.00 64.94 80 HIS A C 1
ATOM 648 O O . HIS A 1 80 ? -18.285 4.332 12.953 1.00 64.94 80 HIS A O 1
ATOM 654 N N . TRP A 1 81 ? -17.175 3.165 11.401 1.00 64.25 81 TRP A N 1
ATOM 655 C CA . TRP A 1 81 ? -17.277 1.861 12.076 1.00 64.25 81 TRP A CA 1
ATOM 656 C C . TRP A 1 81 ? -16.111 1.573 13.042 1.00 64.25 81 TRP A C 1
ATOM 658 O O . TRP A 1 81 ? -16.266 0.860 14.040 1.00 64.25 81 TRP A O 1
ATOM 668 N N . LEU A 1 82 ? -14.938 2.131 12.740 1.00 61.47 82 LEU A N 1
ATOM 669 C CA . LEU A 1 82 ? -13.673 1.969 13.450 1.00 61.47 82 LEU A CA 1
ATOM 670 C C . LEU A 1 82 ? -13.535 3.009 14.569 1.00 61.47 82 LEU A C 1
ATOM 672 O O . LEU A 1 82 ? -13.124 2.661 15.676 1.00 61.47 82 LEU A O 1
ATOM 676 N N . PHE A 1 83 ? -13.960 4.253 14.321 1.00 60.09 83 PHE A N 1
ATOM 677 C CA . PHE A 1 83 ? -14.157 5.258 15.360 1.00 60.09 83 PHE A CA 1
ATOM 678 C C . PHE A 1 83 ? -15.601 5.174 15.839 1.00 60.09 83 PHE A C 1
ATOM 680 O O . PHE A 1 83 ? -16.488 5.868 15.348 1.00 60.09 83 PHE A O 1
ATOM 687 N N . LYS A 1 84 ? -15.846 4.293 16.814 1.00 51.59 84 LYS A N 1
ATOM 688 C CA . LYS A 1 84 ? -17.105 4.305 17.560 1.00 51.59 84 LYS A CA 1
ATOM 689 C C . LYS A 1 84 ? -17.232 5.690 18.202 1.00 51.59 84 LYS A C 1
ATOM 691 O O . LYS A 1 84 ? -16.514 5.981 19.157 1.00 51.59 84 LYS A O 1
ATOM 696 N N . LYS A 1 85 ? -18.098 6.538 17.639 1.00 52.22 85 LYS A N 1
ATOM 697 C CA . LYS A 1 85 ? -18.506 7.817 18.226 1.00 52.22 85 LYS A CA 1
ATOM 698 C C . LYS A 1 85 ? -19.018 7.503 19.636 1.00 52.22 85 LYS A C 1
ATOM 700 O O . LYS A 1 85 ? -19.999 6.770 19.765 1.00 52.22 85 LYS A O 1
ATOM 705 N N . GLN A 1 86 ? -18.277 7.924 20.661 1.00 48.22 86 GLN A N 1
ATOM 706 C CA . GLN A 1 86 ? -18.844 8.072 22.000 1.00 48.22 86 GLN A CA 1
ATOM 707 C C . GLN A 1 86 ? -19.639 9.368 22.024 1.00 48.22 86 GLN A C 1
ATOM 709 O O . GLN A 1 86 ? -19.121 10.368 21.475 1.00 48.22 86 GLN A O 1
#

Radius of gyration: 21.03 Å; Cα contacts (8 Å, |Δi|>4): 25; chains: 1; bounding box: 35×36×68 Å

Foldseek 3Di:
DPPPPPDPPVDPPQDFDVVVVVVLCCVLVVVLVVVLVVVLVVPDPCVPDDVVVSVVVSVVVSVVCCVPPSVVVSCVPCVCVRRPDD

Solvent-accessible surface area (backbone atoms only — not comparable to full-atom values): 5336 Å² total; per-residue (Å²): 144,88,73,90,79,74,66,88,70,71,71,80,70,83,76,67,53,68,69,60,50,51,52,51,48,51,66,54,49,51,60,48,52,54,51,46,56,53,46,48,68,71,71,47,68,73,87,80,49,62,69,70,60,52,48,54,54,49,52,50,53,52,53,52,44,44,63,69,52,44,49,58,48,50,46,66,73,37,37,71,74,60,49,69,82,125